Protein AF-A0A853CKQ5-F1 (afdb_monomer_lite)

Secondary structure (DSSP, 8-state):
---TTS-EEEEEEEE-TT--EEEEEEEE----PPP--------

Organism: NCBI:txid2026353

pLDDT: mean 75.97, std 19.73, range [38.75, 97.56]

Structure (mmCIF, N/CA/C/O backbone):
data_AF-A0A853CKQ5-F1
#
_entry.id   AF-A0A853CKQ5-F1
#
loop_
_atom_site.group_PDB
_atom_site.id
_atom_site.type_symbol
_atom_site.label_atom_id
_atom_site.label_alt_id
_atom_site.label_comp_id
_atom_site.label_asym_id
_atom_site.label_entity_id
_atom_site.label_seq_id
_atom_site.pdbx_PDB_ins_code
_atom_site.Cartn_x
_atom_site.Cartn_y
_atom_site.Cartn_z
_atom_site.occupancy
_atom_site.B_iso_or_equiv
_atom_site.auth_seq_id
_atom_site.auth_comp_id
_atom_site.auth_asym_id
_atom_site.auth_atom_id
_atom_site.pdbx_PDB_model_num
ATOM 1 N N . MET A 1 1 ? 5.634 14.746 -19.150 1.00 57.50 1 MET A N 1
ATOM 2 C CA . MET A 1 1 ? 5.347 13.351 -19.556 1.00 57.50 1 MET A CA 1
ATOM 3 C C . MET A 1 1 ? 5.757 12.429 -18.425 1.00 57.50 1 MET A C 1
ATOM 5 O O . MET A 1 1 ? 6.839 12.616 -17.890 1.00 57.50 1 MET A O 1
ATOM 9 N N . ARG A 1 2 ? 4.894 11.489 -18.032 1.00 62.59 2 ARG A N 1
ATOM 10 C CA . ARG A 1 2 ? 5.177 10.499 -16.986 1.00 62.59 2 ARG A CA 1
ATOM 11 C C . ARG A 1 2 ? 5.885 9.313 -17.640 1.00 62.59 2 ARG A C 1
ATOM 13 O O . ARG A 1 2 ? 5.293 8.664 -18.499 1.00 62.59 2 ARG A O 1
ATOM 20 N N . ASN A 1 3 ? 7.158 9.107 -17.310 1.00 66.12 3 ASN A N 1
ATOM 21 C CA . ASN A 1 3 ? 7.926 7.985 -17.839 1.00 66.12 3 ASN A CA 1
ATOM 22 C C . ASN A 1 3 ? 7.466 6.701 -17.130 1.00 66.12 3 ASN A C 1
ATOM 24 O O . ASN A 1 3 ? 7.561 6.612 -15.909 1.00 66.12 3 ASN A O 1
ATOM 28 N N . LYS A 1 4 ? 6.932 5.739 -17.891 1.00 67.00 4 LYS A N 1
ATOM 29 C CA . LYS A 1 4 ? 6.352 4.489 -17.367 1.00 67.00 4 LYS A CA 1
ATOM 30 C C . LYS A 1 4 ? 7.392 3.556 -16.738 1.00 67.00 4 LYS A C 1
ATOM 32 O O . LYS A 1 4 ? 7.014 2.597 -16.079 1.00 67.00 4 LYS A O 1
ATOM 37 N N . GLU A 1 5 ? 8.673 3.839 -16.945 1.00 70.38 5 GLU A N 1
ATOM 38 C CA . GLU A 1 5 ? 9.799 3.039 -16.460 1.00 70.38 5 GLU A CA 1
ATOM 39 C C . GLU A 1 5 ? 10.428 3.617 -15.184 1.00 70.38 5 GLU A C 1
ATOM 41 O O . GLU A 1 5 ? 11.334 3.017 -14.609 1.00 70.38 5 GLU A O 1
ATOM 46 N N . CYS A 1 6 ? 9.952 4.773 -14.709 1.00 76.75 6 CYS A N 1
ATOM 47 C CA . CYS A 1 6 ? 10.471 5.387 -13.494 1.00 76.75 6 CYS A CA 1
ATOM 48 C C . CYS A 1 6 ? 9.659 4.952 -12.264 1.00 76.75 6 CYS A C 1
ATOM 50 O O . CYS A 1 6 ? 8.437 5.110 -12.260 1.00 76.75 6 CYS A O 1
ATOM 52 N N . PRO A 1 7 ? 10.322 4.471 -11.197 1.00 81.62 7 PRO A N 1
ATOM 53 C CA . PRO A 1 7 ? 9.714 4.327 -9.883 1.00 81.62 7 PRO A CA 1
ATOM 54 C C . PRO A 1 7 ? 9.024 5.606 -9.421 1.00 81.62 7 PRO A C 1
ATOM 56 O O . PRO A 1 7 ? 9.570 6.703 -9.545 1.00 81.62 7 PRO A O 1
ATOM 59 N N . GLU A 1 8 ? 7.855 5.456 -8.814 1.00 86.38 8 GLU A N 1
ATOM 60 C CA . GLU A 1 8 ? 7.111 6.575 -8.251 1.00 86.38 8 GLU A CA 1
ATOM 61 C C . GLU A 1 8 ? 6.978 6.448 -6.749 1.00 86.38 8 GLU A C 1
ATOM 63 O O . GLU A 1 8 ? 6.512 5.437 -6.236 1.00 86.38 8 GLU A O 1
ATOM 68 N N . CYS A 1 9 ? 7.325 7.509 -6.035 1.00 90.56 9 CYS A N 1
ATOM 69 C CA . CYS A 1 9 ? 7.083 7.603 -4.607 1.00 90.56 9 CYS A CA 1
ATOM 70 C C . CYS A 1 9 ? 5.819 8.428 -4.354 1.00 90.56 9 CYS A C 1
ATOM 72 O O . CYS A 1 9 ? 5.681 9.533 -4.884 1.00 90.56 9 CYS A O 1
ATOM 74 N N . ARG A 1 10 ? 4.897 7.908 -3.537 1.00 91.62 10 ARG A N 1
ATOM 75 C CA . ARG A 1 10 ? 3.697 8.640 -3.115 1.00 91.62 10 ARG A CA 1
ATOM 76 C C . ARG A 1 10 ? 3.383 8.419 -1.643 1.00 91.62 10 ARG A C 1
ATOM 78 O O . ARG A 1 10 ? 3.567 7.324 -1.116 1.00 91.62 10 ARG A O 1
ATOM 85 N N . TRP A 1 11 ? 2.823 9.441 -1.011 1.00 95.25 11 TRP A N 1
ATOM 86 C CA . TRP A 1 11 ? 2.204 9.315 0.304 1.00 95.25 11 TRP A CA 1
ATOM 87 C C . TRP A 1 11 ? 0.782 8.776 0.161 1.00 95.25 11 TRP A C 1
ATOM 89 O O . TRP A 1 11 ? 0.023 9.230 -0.696 1.00 95.25 11 TRP A O 1
ATOM 99 N N . VAL A 1 12 ? 0.424 7.795 0.984 1.00 94.12 12 VAL A N 1
ATOM 100 C CA . VAL A 1 12 ? -0.907 7.182 1.011 1.00 94.12 12 VAL A CA 1
ATOM 101 C C . VAL A 1 12 ? -1.457 7.278 2.423 1.00 94.12 12 VAL A C 1
ATOM 103 O O . VAL A 1 12 ? -0.784 6.897 3.377 1.00 94.12 12 VAL A O 1
ATOM 106 N N . SER A 1 13 ? -2.685 7.770 2.554 1.00 95.75 13 SER A N 1
ATOM 107 C CA . SER A 1 13 ? -3.407 7.727 3.822 1.00 95.75 13 SER A CA 1
ATOM 108 C C . SER A 1 13 ? -3.844 6.298 4.119 1.00 95.75 13 SER A C 1
ATOM 110 O O . SER A 1 13 ? -4.514 5.675 3.294 1.00 95.75 13 SER A O 1
ATOM 112 N N .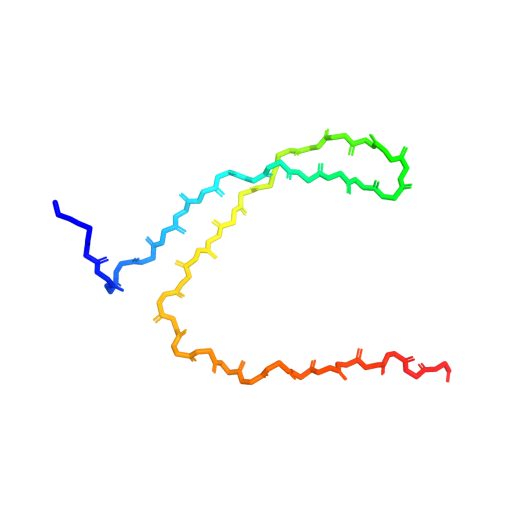 VAL A 1 14 ? -3.493 5.795 5.297 1.00 96.19 14 VAL A N 1
ATOM 113 C C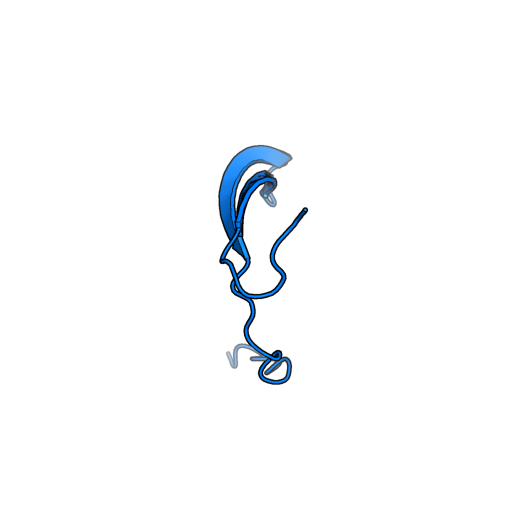A . VAL A 1 14 ? -3.869 4.457 5.765 1.00 96.19 14 VAL A CA 1
ATOM 114 C C . VAL A 1 14 ? -4.671 4.593 7.052 1.00 96.19 14 VAL A C 1
ATOM 116 O O . VAL A 1 14 ? -4.448 5.509 7.847 1.00 96.19 14 VAL A O 1
ATOM 119 N N . VAL A 1 15 ? -5.651 3.709 7.220 1.00 97.12 15 VAL A N 1
ATOM 120 C CA . VAL A 1 15 ? -6.449 3.597 8.440 1.00 97.12 15 VAL A CA 1
ATOM 121 C C . VAL A 1 15 ? -6.164 2.232 9.042 1.00 97.12 15 VAL A C 1
ATOM 123 O O . VAL A 1 15 ? -6.357 1.219 8.371 1.00 97.12 15 VAL A O 1
ATOM 126 N N . ASP A 1 16 ? -5.669 2.205 10.277 1.00 94.06 16 ASP A N 1
ATOM 127 C CA . ASP A 1 16 ? -5.434 0.947 10.984 1.00 94.06 16 ASP A CA 1
ATOM 128 C C . ASP A 1 16 ? -6.754 0.328 11.486 1.00 94.06 16 ASP A C 1
ATOM 130 O O . ASP A 1 16 ? -7.818 0.952 11.460 1.00 94.06 16 ASP A O 1
ATOM 134 N N . ALA A 1 17 ? -6.696 -0.910 11.981 1.00 93.81 17 ALA A N 1
ATOM 135 C CA . ALA A 1 17 ? -7.874 -1.601 12.513 1.00 93.81 17 ALA A CA 1
ATOM 136 C C . ALA A 1 17 ? -8.495 -0.906 13.744 1.00 93.81 17 ALA A C 1
ATOM 138 O O . ALA A 1 17 ? -9.646 -1.169 14.079 1.00 93.81 17 ALA A O 1
ATOM 139 N N . SER A 1 18 ? -7.751 -0.015 14.410 1.00 96.25 18 SER A N 1
ATOM 140 C CA . SER A 1 18 ? -8.242 0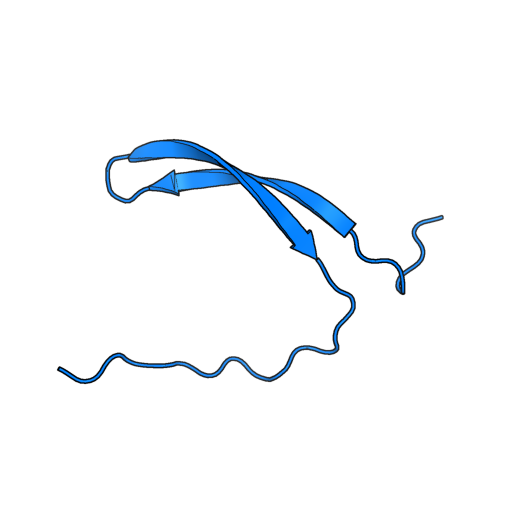.812 15.519 1.00 96.25 18 SER A CA 1
ATOM 141 C C . SER A 1 18 ? -8.842 2.151 15.065 1.00 96.25 18 SER A C 1
ATOM 143 O O . SER A 1 18 ? -9.282 2.939 15.900 1.00 96.25 18 SER A O 1
ATOM 145 N N . GLY A 1 19 ? -8.879 2.422 13.756 1.00 95.38 19 GLY A N 1
ATOM 146 C CA . GLY A 1 19 ? -9.427 3.646 13.173 1.00 95.38 19 GLY A CA 1
ATOM 147 C C . GLY A 1 19 ? -8.460 4.833 13.151 1.00 95.38 19 GLY A C 1
ATOM 148 O O . GLY A 1 19 ? -8.863 5.939 12.776 1.00 95.38 19 GLY A O 1
ATOM 149 N N . ARG A 1 20 ? -7.189 4.648 13.529 1.00 96.44 20 ARG A N 1
ATOM 150 C CA . ARG A 1 20 ? -6.193 5.727 13.489 1.00 96.44 20 ARG A CA 1
ATOM 151 C C . ARG A 1 20 ? -5.699 5.943 12.070 1.00 96.44 20 ARG A C 1
ATOM 153 O O . ARG A 1 20 ? -5.482 4.994 11.322 1.00 96.44 20 ARG A O 1
ATOM 160 N N . ARG A 1 21 ? -5.513 7.216 11.719 1.00 97.56 21 ARG A N 1
ATOM 161 C CA . ARG A 1 21 ? -5.042 7.648 10.402 1.00 97.56 21 ARG A CA 1
ATOM 162 C C . ARG A 1 21 ? -3.552 7.946 10.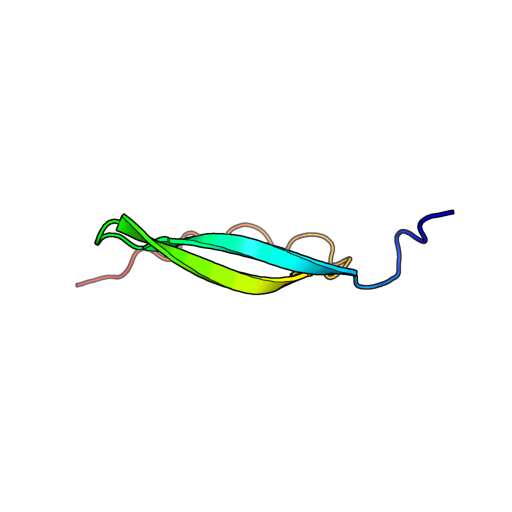449 1.00 97.56 21 ARG A C 1
ATOM 164 O O . ARG A 1 21 ? -3.105 8.693 11.318 1.00 97.56 21 ARG A O 1
ATOM 171 N N . SER A 1 22 ? -2.815 7.420 9.485 1.00 96.19 22 SER A N 1
ATOM 172 C CA . SER A 1 22 ? -1.398 7.710 9.269 1.00 96.19 22 SER A CA 1
ATOM 173 C C . SER A 1 22 ? -1.128 7.975 7.788 1.00 96.19 22 SER A C 1
ATOM 175 O O . SER A 1 22 ? -1.973 7.722 6.925 1.00 96.19 22 SER A O 1
ATOM 177 N N . LEU A 1 23 ? 0.054 8.517 7.497 1.00 97.19 23 LEU A N 1
ATOM 178 C CA . LEU A 1 23 ? 0.579 8.624 6.141 1.00 97.19 23 LEU A CA 1
ATOM 179 C C . LEU A 1 23 ? 1.719 7.625 5.977 1.00 97.19 23 LEU A C 1
ATOM 181 O O . LEU A 1 23 ? 2.668 7.631 6.758 1.00 97.19 23 LEU A O 1
ATOM 185 N N . GLU A 1 24 ? 1.642 6.807 4.935 1.00 95.88 24 GLU A N 1
ATOM 186 C CA . GLU A 1 24 ? 2.699 5.874 4.561 1.00 95.88 24 GLU A CA 1
ATOM 187 C C . GLU A 1 24 ? 3.338 6.291 3.241 1.00 95.88 24 GLU A C 1
ATOM 189 O O . GLU A 1 24 ? 2.647 6.577 2.259 1.00 95.88 24 GLU A O 1
ATOM 194 N N . MET A 1 25 ? 4.670 6.302 3.206 1.00 96.00 25 MET A N 1
ATOM 195 C CA . MET A 1 25 ? 5.425 6.513 1.976 1.00 96.00 25 MET A CA 1
ATOM 196 C C . MET A 1 25 ? 5.522 5.188 1.222 1.00 96.00 25 MET A C 1
ATOM 198 O O . MET A 1 25 ? 6.107 4.229 1.726 1.00 96.00 25 MET A O 1
ATOM 202 N N . ARG A 1 26 ? 4.956 5.119 0.014 1.00 93.00 26 ARG A N 1
ATOM 203 C CA . ARG A 1 26 ? 4.932 3.899 -0.802 1.00 93.00 26 ARG A CA 1
ATOM 204 C C . ARG A 1 26 ? 5.591 4.140 -2.152 1.00 93.00 26 ARG A C 1
ATOM 206 O O . ARG A 1 26 ? 5.254 5.090 -2.858 1.00 93.00 26 ARG A O 1
ATOM 213 N N . TRP A 1 27 ? 6.490 3.232 -2.512 1.00 88.94 27 TRP A N 1
ATOM 214 C CA . TRP A 1 27 ? 7.082 3.157 -3.840 1.00 88.94 27 TRP A CA 1
ATOM 215 C C . TRP A 1 27 ? 6.207 2.292 -4.748 1.00 88.94 27 TRP A C 1
ATOM 217 O O . TRP A 1 27 ? 5.844 1.171 -4.396 1.00 88.94 27 TRP A O 1
ATOM 227 N N . ASN A 1 28 ? 5.864 2.813 -5.918 1.00 83.94 28 ASN A N 1
ATOM 228 C CA . ASN A 1 28 ? 5.315 2.067 -7.033 1.00 83.94 28 ASN A CA 1
ATOM 229 C C . ASN A 1 28 ? 6.468 1.807 -7.998 1.00 83.94 28 ASN A C 1
ATOM 231 O O . ASN A 1 28 ? 6.977 2.724 -8.642 1.00 83.94 28 ASN A O 1
ATOM 235 N N . LEU A 1 29 ? 6.937 0.567 -8.013 1.00 81.62 29 LEU A N 1
ATOM 236 C CA . LEU A 1 29 ? 7.978 0.139 -8.929 1.00 81.62 29 LEU A CA 1
ATOM 237 C C . LEU A 1 29 ? 7.301 -0.366 -10.210 1.00 81.62 29 LEU A C 1
ATOM 239 O O . LEU A 1 29 ? 6.326 -1.115 -10.106 1.00 81.62 29 LEU A O 1
ATOM 243 N N . PRO A 1 30 ? 7.804 -0.011 -11.401 1.00 70.00 30 PRO A N 1
ATOM 244 C CA . PRO A 1 30 ? 7.340 -0.576 -12.659 1.00 70.00 30 PRO A CA 1
ATOM 245 C C . PRO A 1 30 ? 7.887 -2.002 -12.791 1.00 70.00 30 PRO A C 1
ATOM 247 O O . PRO A 1 30 ? 8.826 -2.274 -13.528 1.00 70.00 30 PRO A O 1
ATOM 250 N N . ILE A 1 31 ? 7.335 -2.919 -12.004 1.00 68.06 31 ILE A N 1
ATOM 251 C CA 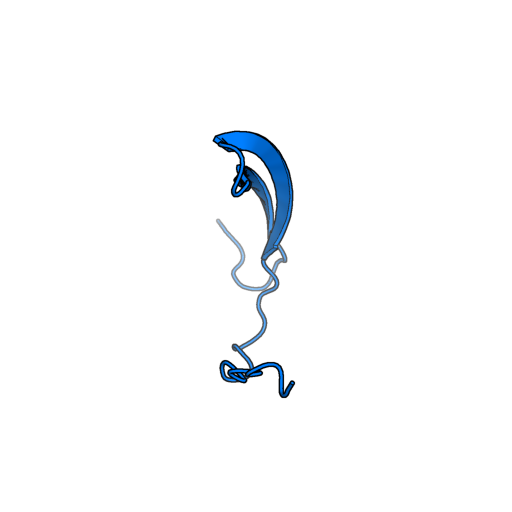. ILE A 1 31 ? 7.618 -4.349 -12.082 1.00 68.06 31 ILE A CA 1
ATOM 252 C C . ILE A 1 31 ? 6.353 -4.972 -12.664 1.00 68.06 31 ILE A C 1
ATOM 254 O O . ILE A 1 31 ? 5.263 -4.756 -12.132 1.00 68.06 31 ILE A O 1
ATOM 258 N N . ALA A 1 32 ? 6.476 -5.711 -13.772 1.00 61.16 32 ALA A N 1
ATOM 259 C CA . ALA A 1 32 ? 5.396 -6.573 -14.241 1.00 61.16 32 ALA A CA 1
ATOM 260 C C . ALA A 1 32 ? 5.008 -7.479 -13.067 1.00 61.16 32 ALA A C 1
ATOM 262 O O . ALA A 1 32 ? 5.860 -8.205 -12.558 1.00 61.16 32 ALA A O 1
ATOM 263 N N . ALA A 1 33 ? 3.780 -7.330 -12.568 1.00 56.44 33 ALA A N 1
ATOM 264 C CA . ALA A 1 33 ? 3.372 -7.886 -11.286 1.00 56.44 33 ALA A CA 1
ATOM 265 C C . ALA A 1 33 ? 3.748 -9.378 -11.194 1.00 56.44 33 ALA A C 1
ATOM 267 O O . ALA A 1 33 ? 3.273 -10.157 -12.024 1.00 56.44 33 ALA A O 1
ATOM 268 N N . PRO A 1 34 ? 4.573 -9.812 -10.221 1.00 51.44 34 PRO A N 1
ATOM 269 C CA . PRO A 1 34 ? 4.570 -11.218 -9.865 1.00 51.44 34 PRO A CA 1
ATOM 270 C C . PRO A 1 34 ? 3.181 -11.517 -9.285 1.00 51.44 34 PRO A C 1
ATOM 272 O O . PRO A 1 34 ? 2.649 -10.721 -8.507 1.00 51.44 34 PRO A O 1
ATOM 275 N N . ALA A 1 35 ? 2.568 -12.606 -9.753 1.00 52.22 35 ALA A N 1
ATOM 276 C CA . ALA A 1 35 ? 1.214 -13.016 -9.397 1.00 52.22 35 ALA A CA 1
ATOM 277 C C . ALA A 1 35 ? 0.983 -12.944 -7.879 1.00 52.22 35 ALA A C 1
ATOM 279 O O . ALA A 1 35 ? 1.865 -13.307 -7.104 1.00 52.22 35 ALA A O 1
ATOM 280 N N . GLU A 1 36 ? -0.198 -12.472 -7.469 1.00 49.66 36 GLU A N 1
ATOM 281 C CA . GLU A 1 36 ? -0.620 -12.432 -6.069 1.00 49.66 36 GLU A CA 1
ATOM 282 C C . GLU A 1 36 ? -0.492 -13.822 -5.428 1.00 49.66 36 GLU A C 1
ATOM 284 O O . GLU A 1 36 ? -1.367 -14.678 -5.567 1.00 49.66 36 GLU A O 1
ATOM 289 N N . GLU A 1 37 ? 0.592 -14.062 -4.693 1.00 47.91 37 GLU A N 1
ATOM 290 C CA . GLU A 1 37 ? 0.693 -15.235 -3.839 1.00 47.91 37 GLU A CA 1
ATOM 291 C C . GLU A 1 37 ? -0.124 -14.958 -2.574 1.00 47.91 37 GLU A C 1
ATOM 293 O O . GLU A 1 37 ? 0.300 -14.269 -1.644 1.00 47.91 37 GLU A O 1
ATOM 298 N N . SER A 1 38 ? -1.359 -15.463 -2.582 1.00 49.69 38 SER A N 1
ATOM 299 C CA . SER A 1 38 ? -2.246 -15.526 -1.422 1.00 49.69 38 SER A CA 1
ATOM 300 C C . SER A 1 38 ? -1.621 -16.394 -0.326 1.00 49.69 38 SER A C 1
ATOM 302 O O . SER A 1 38 ? -1.978 -17.561 -0.161 1.00 49.69 38 SER A O 1
ATOM 304 N N . VAL A 1 39 ? -0.695 -15.833 0.453 1.00 45.50 39 VAL A N 1
ATOM 305 C CA . VAL A 1 39 ? -0.158 -16.490 1.649 1.00 45.50 39 VAL A CA 1
ATOM 306 C C . VAL A 1 39 ? -1.240 -16.481 2.729 1.00 45.50 39 VAL A C 1
ATOM 308 O O . VAL A 1 39 ? -1.402 -15.528 3.493 1.00 45.50 39 VAL A O 1
ATOM 311 N N . ARG A 1 40 ? -2.012 -17.571 2.797 1.00 49.28 40 ARG A N 1
ATOM 312 C CA . ARG A 1 40 ? -2.813 -17.904 3.978 1.00 49.28 40 ARG A CA 1
ATOM 313 C C . ARG A 1 40 ? -1.857 -18.345 5.084 1.00 49.28 40 ARG A C 1
ATOM 315 O O . ARG A 1 40 ? -1.125 -19.317 4.927 1.00 49.28 40 ARG A O 1
ATOM 322 N N . ARG A 1 41 ? -1.865 -17.624 6.203 1.00 38.75 41 ARG A N 1
ATOM 323 C CA . ARG A 1 41 ? -1.113 -17.973 7.414 1.00 38.75 41 ARG A CA 1
ATOM 324 C C . ARG A 1 41 ? -1.695 -19.273 7.988 1.00 38.75 41 ARG A C 1
ATOM 326 O O . ARG A 1 41 ? -2.844 -19.271 8.422 1.00 38.75 41 ARG A O 1
ATOM 333 N N . ALA A 1 42 ? -0.939 -20.368 7.935 1.00 41.50 42 ALA A N 1
ATOM 334 C CA . ALA A 1 42 ? -1.283 -21.602 8.638 1.00 41.50 42 ALA A CA 1
ATOM 335 C C . ALA A 1 42 ? -1.045 -21.411 10.146 1.00 41.50 42 ALA A C 1
ATOM 337 O O . ALA A 1 42 ? -0.049 -20.795 10.537 1.00 41.50 42 ALA A O 1
ATOM 338 N N . ALA A 1 43 ? -2.020 -21.860 10.938 1.00 49.75 43 ALA A N 1
ATOM 339 C CA . ALA A 1 43 ? -2.031 -21.853 12.399 1.00 4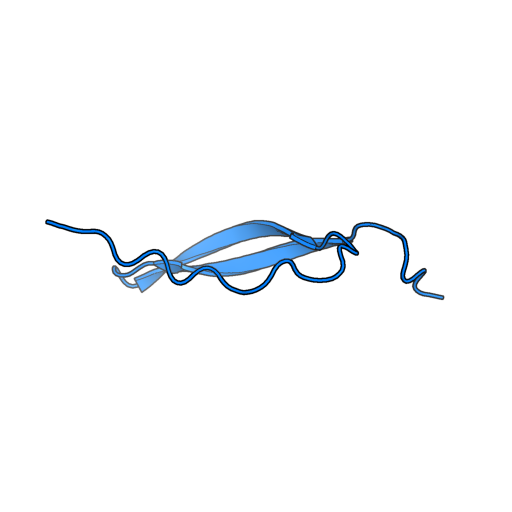9.75 43 ALA A CA 1
ATOM 340 C C . ALA A 1 43 ? -1.163 -22.975 12.982 1.00 49.75 43 ALA A C 1
ATOM 342 O O . ALA A 1 43 ? -1.010 -24.007 12.290 1.00 49.75 43 ALA A O 1
#

Sequence (43 aa):
MRNKECPECRWVSVVDASGRRSLEMRWNLPIAAPAEESVRRAA

Radius of gyration: 15.02 Å; chains: 1; bounding box: 20×35×35 Å

Foldseek 3Di:
DDDLQDKDWDWDWDADPVRDIDIDIDIDHSDPDDPPPPPDDDD